Protein AF-A0A838V3N5-F1 (afdb_monomer_lite)

Foldseek 3Di:
DDPPPPLVLLVDLEAEDAADQLDPVSVVSLVVSQVNNDDPPDPPDDGRYYHYPDDPVCLVVNLVVLVLLFADPVQLVLLLVLQAVLFWAAAPSNVCSLLSDDPHGRDPNNSVLSVLLCVLQQQKDKDCVVRHIIMGGDDDDDDDSVSGPSNVVRVVSSVNSNVVSVVVVPD

Sequence (171 aa):
MERAAANPAGHFEHVILVDPPTSARAAELVAAAREDWDEPGAGEGAPGFLHPSWTEAELPFSLQALAERFPTRNGVGRIYRALREAGEASGVELREALAGGGAHPLAPETAARSFRVLRELDLVSGEPNRGDGAVGVVSSEGTDLERSAAFRAYSDELSETQQYLERRKQP

Secondary structure (DSSP, 8-state):
-------GGGG-SEEEE-S--SSHHHHHHHHHTTT----BTBSS-PPPEEEE---GGGHHHHHHHHHTTSPPHHHHHHHHHHHHHHSEEEHHHHHHHHTTSSSSPPPHHHHHHHHHHHHHTTSEEE--GGGTSEEEE---S---GGG-HHHHHHHHHHHHHHHHHHHTT--

Radius of gyration: 20.59 Å; chains: 1; bounding box: 48×40×64 Å

Structure (mmCIF, N/CA/C/O backbone):
data_AF-A0A838V3N5-F1
#
_entry.id   AF-A0A838V3N5-F1
#
loop_
_atom_site.group_PDB
_atom_site.id
_atom_site.type_symbol
_atom_site.label_atom_id
_atom_site.label_alt_id
_atom_site.label_comp_id
_atom_site.label_asym_id
_atom_site.label_entity_id
_atom_site.label_seq_id
_atom_site.pdbx_PDB_ins_code
_atom_site.Cartn_x
_atom_site.Cartn_y
_atom_site.Cartn_z
_atom_site.occupancy
_atom_site.B_iso_or_equiv
_atom_site.auth_seq_id
_atom_site.auth_comp_id
_atom_site.auth_asym_id
_atom_site.auth_atom_id
_atom_site.pdbx_PDB_model_num
ATOM 1 N N . MET A 1 1 ? -0.461 -24.848 -5.981 1.00 33.84 1 MET A N 1
ATOM 2 C CA . MET A 1 1 ? -0.447 -24.968 -7.452 1.00 33.84 1 MET A CA 1
ATOM 3 C C . MET A 1 1 ? -0.582 -23.556 -7.996 1.00 33.84 1 MET A C 1
ATOM 5 O O . MET A 1 1 ? -1.683 -23.036 -8.106 1.00 33.84 1 MET A O 1
ATOM 9 N N . GLU A 1 2 ? 0.554 -22.884 -8.135 1.00 34.31 2 GLU A N 1
ATOM 10 C CA . GLU A 1 2 ? 0.648 -21.480 -8.530 1.00 34.31 2 GLU A CA 1
ATOM 11 C C . GLU A 1 2 ? 0.365 -21.400 -10.032 1.00 34.31 2 GLU A C 1
ATOM 13 O O . GLU A 1 2 ? 1.095 -21.979 -10.835 1.00 34.31 2 GLU A O 1
ATOM 18 N N . ARG A 1 3 ? -0.758 -20.785 -10.423 1.00 34.91 3 ARG A N 1
ATOM 19 C CA . ARG A 1 3 ? -0.995 -20.465 -11.832 1.00 34.91 3 ARG A CA 1
ATOM 20 C C . ARG A 1 3 ? 0.076 -19.452 -12.213 1.00 34.91 3 ARG A C 1
ATOM 22 O O . ARG A 1 3 ? -0.002 -18.316 -11.755 1.00 34.91 3 ARG A O 1
ATOM 29 N N . ALA A 1 4 ? 1.046 -19.859 -13.031 1.00 46.53 4 ALA A N 1
ATOM 30 C CA . ALA A 1 4 ? 1.858 -18.912 -13.778 1.00 46.53 4 ALA A CA 1
ATOM 31 C C . ALA A 1 4 ? 0.877 -17.953 -14.461 1.00 46.53 4 ALA A C 1
ATOM 33 O O . ALA A 1 4 ? 0.044 -18.385 -15.263 1.00 46.53 4 ALA A O 1
ATOM 34 N N . ALA A 1 5 ? 0.867 -16.692 -14.028 1.00 54.66 5 ALA A N 1
ATOM 35 C CA . ALA A 1 5 ? 0.039 -15.682 -14.657 1.00 54.66 5 ALA A CA 1
ATOM 36 C C . ALA A 1 5 ? 0.415 -15.675 -16.141 1.00 54.66 5 ALA A C 1
ATOM 38 O O . ALA A 1 5 ? 1.597 -15.555 -16.463 1.00 54.66 5 ALA A O 1
ATOM 39 N N . ALA A 1 6 ? -0.570 -15.890 -17.019 1.00 62.56 6 ALA A N 1
ATOM 40 C CA . ALA A 1 6 ? -0.357 -15.798 -18.457 1.00 62.56 6 ALA A CA 1
ATOM 41 C C . ALA A 1 6 ? 0.351 -14.471 -18.737 1.00 62.56 6 ALA A C 1
ATOM 43 O O . ALA A 1 6 ? -0.081 -13.451 -18.205 1.00 62.56 6 ALA A O 1
ATOM 44 N N . ASN A 1 7 ? 1.453 -14.493 -19.485 1.00 67.75 7 ASN A N 1
ATOM 45 C CA . ASN A 1 7 ? 2.206 -13.290 -19.805 1.00 67.75 7 ASN A CA 1
ATOM 46 C C . ASN A 1 7 ? 1.473 -12.551 -20.935 1.00 67.75 7 ASN A C 1
ATOM 48 O O . ASN A 1 7 ? 1.638 -12.938 -22.092 1.00 67.75 7 ASN A O 1
ATOM 52 N N . PRO A 1 8 ? 0.655 -11.513 -20.655 1.00 69.38 8 PRO A N 1
ATOM 53 C CA . PRO A 1 8 ? -0.124 -10.872 -21.707 1.00 69.38 8 PRO A CA 1
ATOM 54 C C . PRO A 1 8 ? 0.780 -10.207 -22.749 1.00 69.38 8 PRO A C 1
ATOM 56 O O . PRO A 1 8 ? 0.359 -10.028 -23.885 1.00 69.38 8 PRO A O 1
ATOM 59 N N . ALA A 1 9 ? 2.020 -9.866 -22.378 1.00 70.62 9 ALA A N 1
ATOM 60 C CA . ALA A 1 9 ? 2.978 -9.211 -23.254 1.00 70.62 9 ALA A CA 1
ATOM 61 C C . ALA A 1 9 ? 3.405 -10.097 -24.438 1.00 70.62 9 ALA A C 1
ATOM 63 O O . ALA A 1 9 ? 3.696 -9.557 -25.498 1.00 70.62 9 ALA A O 1
ATOM 64 N N . GLY A 1 10 ? 3.351 -11.429 -24.302 1.00 69.75 10 GLY A N 1
ATOM 65 C CA . GLY A 1 10 ? 3.668 -12.362 -25.392 1.00 69.75 10 GLY A CA 1
ATOM 66 C C . GLY A 1 10 ? 2.673 -12.331 -26.562 1.00 69.75 10 GLY A C 1
ATOM 67 O O . GLY A 1 10 ? 2.949 -12.891 -27.617 1.00 69.75 10 GLY A O 1
ATOM 68 N N . HIS A 1 11 ? 1.522 -11.663 -26.409 1.00 74.62 11 HIS A N 1
ATOM 69 C CA . HIS A 1 11 ? 0.525 -11.502 -27.474 1.00 74.62 11 HIS A CA 1
ATOM 70 C C . HIS A 1 11 ? 0.720 -10.241 -28.329 1.00 74.62 11 HIS A C 1
ATOM 72 O O . HIS A 1 11 ? -0.063 -10.012 -29.251 1.00 74.62 11 HIS A O 1
ATOM 78 N N . PHE A 1 12 ? 1.713 -9.401 -28.025 1.00 76.50 12 PHE A N 1
ATOM 79 C CA . PHE A 1 12 ? 1.901 -8.113 -28.689 1.00 76.50 12 PHE A CA 1
ATOM 80 C C . PHE A 1 12 ? 3.258 -8.042 -29.388 1.00 76.50 12 PHE A C 1
ATOM 82 O O . PHE A 1 12 ? 4.293 -8.292 -28.781 1.00 76.50 12 PHE A O 1
ATOM 89 N N . GLU A 1 13 ? 3.254 -7.615 -30.653 1.00 81.62 13 GLU A N 1
ATOM 90 C CA . GLU A 1 13 ? 4.480 -7.377 -31.430 1.00 81.62 13 GLU A CA 1
ATOM 91 C C . GLU A 1 13 ? 5.317 -6.225 -30.850 1.00 81.62 13 GLU A C 1
ATOM 93 O O . GLU A 1 13 ? 6.541 -6.244 -30.917 1.00 81.62 13 GLU A O 1
ATOM 98 N N . HIS A 1 14 ? 4.664 -5.224 -30.248 1.00 82.88 14 HIS A N 1
ATOM 99 C CA . HIS A 1 14 ? 5.311 -4.072 -29.626 1.00 82.88 14 HIS A CA 1
ATOM 100 C C . HIS A 1 14 ? 4.819 -3.891 -28.190 1.00 82.88 14 HIS A C 1
ATOM 102 O O . HIS A 1 14 ? 3.634 -3.651 -27.953 1.00 82.88 14 HIS A O 1
ATOM 108 N N . VAL A 1 15 ? 5.744 -3.923 -27.234 1.00 83.69 15 VAL A N 1
ATOM 109 C CA . VAL A 1 15 ? 5.490 -3.657 -25.815 1.00 83.69 15 VAL A CA 1
ATOM 110 C C . VAL A 1 15 ? 6.246 -2.397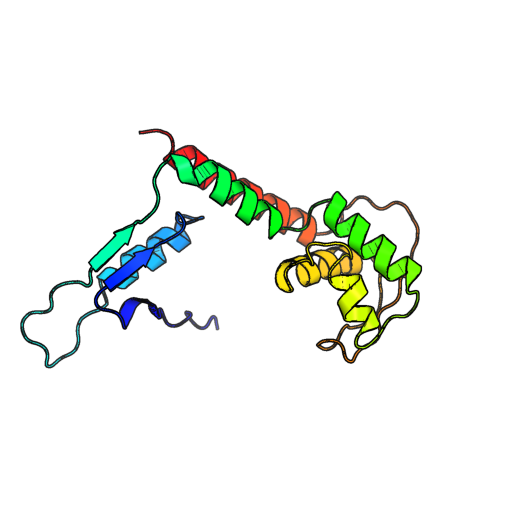 -25.416 1.00 83.69 15 VAL A C 1
ATOM 112 O O . VAL A 1 15 ? 7.464 -2.321 -25.567 1.00 83.69 15 VAL A O 1
ATOM 115 N N . ILE A 1 16 ? 5.529 -1.401 -24.897 1.00 87.38 16 ILE A N 1
ATOM 116 C CA . ILE A 1 16 ? 6.127 -0.183 -24.342 1.00 87.38 16 ILE A CA 1
ATOM 117 C C . ILE A 1 16 ? 6.071 -0.283 -22.825 1.00 87.38 16 ILE A C 1
ATOM 119 O O . ILE A 1 16 ? 5.006 -0.485 -22.243 1.00 87.38 16 ILE A O 1
ATOM 123 N N . LEU A 1 17 ? 7.222 -0.132 -22.185 1.00 86.69 17 LEU A N 1
ATOM 124 C CA . LEU A 1 17 ? 7.316 -0.079 -20.736 1.00 86.69 17 LEU A CA 1
ATOM 125 C C . LEU A 1 17 ? 7.431 1.371 -20.292 1.00 86.69 17 LEU A C 1
ATOM 127 O O . LEU A 1 17 ? 8.436 2.025 -20.566 1.00 86.69 17 LEU A O 1
ATOM 131 N N . VAL A 1 18 ? 6.401 1.832 -19.591 1.00 86.88 18 VAL A N 1
ATOM 132 C CA . VAL A 1 18 ? 6.314 3.211 -19.103 1.00 86.88 18 VAL A CA 1
ATOM 133 C C . VAL A 1 18 ? 7.186 3.424 -17.870 1.00 86.88 18 VAL A C 1
ATOM 135 O O . VAL A 1 18 ? 7.929 4.396 -17.815 1.00 86.88 18 VAL A O 1
ATOM 138 N N . ASP A 1 19 ? 7.142 2.482 -16.927 1.00 87.00 19 ASP A N 1
ATOM 139 C CA . ASP A 1 19 ? 7.891 2.543 -15.674 1.00 87.00 19 ASP A CA 1
ATOM 140 C C . ASP A 1 19 ? 9.042 1.521 -15.659 1.00 87.00 19 ASP A C 1
ATOM 142 O O . ASP A 1 19 ? 8.922 0.434 -16.245 1.00 87.00 19 ASP A O 1
ATOM 146 N N . PRO A 1 20 ? 10.144 1.813 -14.945 1.00 88.12 20 PRO A N 1
ATOM 147 C CA . PRO A 1 20 ? 11.223 0.858 -14.743 1.00 88.12 20 PRO A CA 1
ATOM 148 C C . PRO A 1 20 ? 10.730 -0.393 -13.995 1.00 88.12 20 PRO A C 1
ATOM 150 O O . PRO A 1 20 ? 9.962 -0.278 -13.035 1.00 88.12 20 PRO A O 1
ATOM 153 N N . PRO A 1 21 ? 11.225 -1.597 -14.346 1.00 88.19 21 PRO A N 1
ATOM 154 C CA . PRO A 1 21 ? 10.969 -2.799 -13.564 1.00 88.19 21 PRO A CA 1
ATOM 155 C C . PRO A 1 21 ? 11.412 -2.607 -12.114 1.00 88.19 21 PRO A C 1
ATOM 157 O O . PRO A 1 21 ? 12.533 -2.174 -11.854 1.00 88.19 21 PRO A O 1
ATOM 160 N N . THR A 1 22 ? 10.546 -2.968 -11.174 1.00 89.00 22 THR A N 1
ATOM 161 C CA . THR A 1 22 ? 10.763 -2.776 -9.734 1.00 89.00 22 THR A CA 1
ATOM 162 C C . THR A 1 22 ? 11.520 -3.927 -9.068 1.00 89.00 22 THR A C 1
ATOM 164 O O . THR A 1 22 ? 11.947 -3.815 -7.927 1.00 89.00 22 THR A O 1
ATOM 167 N N . SER A 1 23 ? 11.724 -5.045 -9.763 1.00 87.75 23 SER A N 1
ATOM 168 C CA . SER A 1 23 ? 12.464 -6.194 -9.238 1.00 87.75 23 SER A CA 1
ATOM 169 C C . SER A 1 23 ? 13.147 -6.977 -10.354 1.00 87.75 23 SER A C 1
ATOM 171 O O . SER A 1 23 ? 12.788 -6.853 -11.529 1.00 87.75 23 SER A O 1
ATOM 173 N N . ALA A 1 24 ? 14.109 -7.831 -9.987 1.00 86.19 24 ALA A N 1
ATOM 174 C CA . ALA A 1 24 ? 14.737 -8.761 -10.926 1.00 86.19 24 ALA A CA 1
ATOM 175 C C . ALA A 1 24 ? 13.689 -9.658 -11.602 1.00 86.19 24 ALA A C 1
ATOM 177 O O . ALA A 1 24 ? 13.675 -9.778 -12.822 1.00 86.19 24 ALA A O 1
ATOM 178 N N . ARG A 1 25 ? 12.729 -10.171 -10.823 1.00 84.56 25 ARG A N 1
ATOM 179 C CA . ARG A 1 25 ? 11.620 -10.979 -11.335 1.00 84.56 25 ARG A CA 1
ATOM 180 C C . ARG A 1 25 ? 10.761 -10.224 -12.352 1.00 84.56 25 ARG A C 1
ATOM 182 O O . ARG A 1 25 ? 10.370 -10.799 -13.365 1.00 84.56 25 ARG A O 1
ATOM 189 N N . ALA A 1 26 ? 10.464 -8.948 -12.100 1.00 84.12 26 ALA A N 1
ATOM 190 C CA . ALA A 1 26 ? 9.726 -8.113 -13.048 1.00 84.12 26 ALA A CA 1
ATOM 191 C C . ALA A 1 26 ? 10.530 -7.884 -14.338 1.00 84.12 26 ALA A C 1
ATOM 193 O O . ALA A 1 26 ? 9.971 -7.950 -15.429 1.00 84.12 26 ALA A O 1
ATOM 194 N N . ALA A 1 27 ? 11.846 -7.677 -14.227 1.00 84.00 27 ALA A N 1
ATOM 195 C CA . ALA A 1 27 ? 12.726 -7.553 -15.385 1.00 84.00 27 ALA A CA 1
ATOM 196 C C . ALA A 1 27 ? 12.805 -8.859 -16.200 1.00 84.00 27 ALA A C 1
ATOM 198 O O . ALA A 1 27 ? 12.799 -8.807 -17.426 1.00 84.00 27 ALA A O 1
ATOM 199 N N . GLU A 1 28 ? 12.818 -10.019 -15.541 1.00 82.62 28 GLU A N 1
ATOM 200 C CA . GLU A 1 28 ? 12.775 -11.336 -16.189 1.00 82.62 28 GLU A CA 1
ATOM 201 C C . GLU A 1 28 ? 11.452 -11.581 -16.922 1.00 82.62 28 GLU A C 1
ATOM 203 O O . GLU A 1 28 ? 11.472 -12.057 -18.050 1.00 82.62 28 GLU A O 1
ATOM 208 N N . LEU A 1 29 ? 10.303 -11.234 -16.327 1.00 77.38 29 LEU A N 1
ATOM 209 C CA . LEU A 1 29 ? 8.993 -11.346 -16.993 1.00 77.38 29 LEU A CA 1
ATOM 210 C C . LEU A 1 29 ? 8.940 -10.529 -18.286 1.00 77.38 29 LEU A C 1
ATOM 212 O O . LEU A 1 2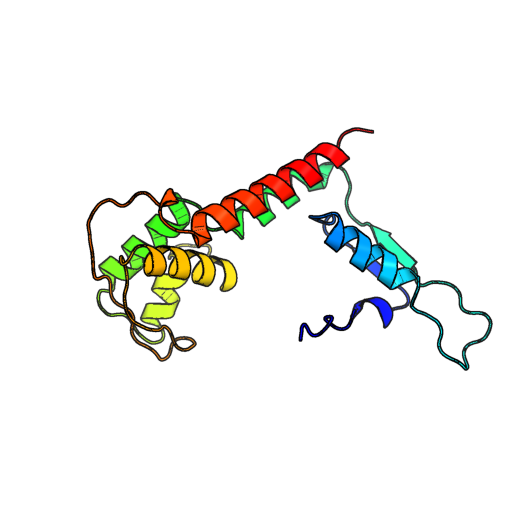9 ? 8.431 -10.983 -19.309 1.00 77.38 29 LEU A O 1
ATOM 216 N N . VAL A 1 30 ? 9.492 -9.323 -18.221 1.00 77.12 30 VAL A N 1
ATOM 217 C CA . VAL A 1 30 ? 9.630 -8.419 -19.357 1.00 77.12 30 VAL A CA 1
ATOM 218 C C . VAL A 1 30 ? 10.575 -8.985 -20.421 1.00 77.12 30 VAL A C 1
ATOM 220 O O . VAL A 1 30 ? 10.295 -8.860 -21.610 1.00 77.12 30 VAL A O 1
ATOM 223 N N . ALA A 1 31 ? 11.688 -9.598 -20.015 1.00 75.31 31 ALA A N 1
ATOM 224 C CA . ALA A 1 31 ? 12.632 -10.218 -20.939 1.00 75.31 31 ALA A CA 1
ATOM 225 C C . ALA A 1 31 ? 12.021 -11.447 -21.631 1.00 75.31 31 ALA A C 1
ATOM 227 O O . ALA A 1 31 ? 12.093 -11.541 -22.851 1.00 75.31 31 ALA A O 1
ATOM 228 N N . ALA A 1 32 ? 11.341 -12.316 -20.877 1.00 70.38 32 ALA A N 1
ATOM 229 C CA . ALA A 1 32 ? 10.674 -13.512 -21.392 1.00 70.38 32 ALA A CA 1
ATOM 230 C C . ALA A 1 32 ? 9.557 -13.186 -22.398 1.00 70.38 32 ALA A C 1
ATOM 232 O O . ALA A 1 32 ? 9.347 -13.926 -23.351 1.00 70.38 32 ALA A O 1
ATOM 233 N N . ALA A 1 33 ? 8.887 -12.035 -22.256 1.00 65.12 33 ALA A N 1
ATOM 234 C CA . ALA A 1 33 ? 7.910 -11.566 -23.243 1.00 65.12 33 ALA A CA 1
ATOM 235 C C . ALA A 1 33 ? 8.492 -11.391 -24.659 1.00 65.12 33 ALA A C 1
ATOM 237 O O . ALA A 1 33 ? 7.736 -11.382 -25.625 1.00 65.12 33 ALA A O 1
ATOM 238 N N . ARG A 1 34 ? 9.817 -11.247 -24.794 1.00 62.97 34 ARG A N 1
ATOM 239 C CA . ARG A 1 34 ? 10.500 -11.130 -26.090 1.00 62.97 34 ARG A CA 1
ATOM 240 C C . ARG A 1 34 ? 10.763 -12.480 -26.760 1.00 62.97 34 ARG A C 1
ATOM 242 O O . ARG A 1 34 ? 11.025 -12.495 -27.958 1.00 62.97 34 ARG A O 1
ATOM 249 N N . GLU A 1 35 ? 10.755 -13.570 -25.993 1.00 56.12 35 GLU A N 1
ATOM 250 C CA . GLU A 1 35 ? 11.212 -14.897 -26.430 1.00 56.12 35 GLU A CA 1
ATOM 251 C C . GLU A 1 35 ? 10.056 -15.809 -26.887 1.00 56.12 35 GLU A C 1
ATOM 253 O O . GLU A 1 35 ? 10.279 -16.696 -27.701 1.00 56.12 35 GLU A O 1
ATOM 258 N N . ASP A 1 36 ? 8.819 -15.560 -26.437 1.00 51.88 36 ASP A N 1
ATOM 259 C CA . ASP A 1 36 ? 7.655 -16.453 -26.625 1.00 51.88 36 ASP A CA 1
ATOM 260 C C . ASP A 1 36 ? 6.894 -16.306 -27.970 1.00 51.88 36 ASP A C 1
ATOM 262 O O . ASP A 1 36 ? 5.804 -16.860 -28.129 1.00 51.88 36 ASP A O 1
ATOM 266 N N . TRP A 1 37 ? 7.424 -15.584 -28.965 1.00 49.84 37 TRP A N 1
ATOM 267 C CA . TRP A 1 37 ? 6.756 -15.417 -30.269 1.00 49.84 37 TRP A CA 1
ATOM 268 C C . TRP A 1 37 ? 7.165 -16.516 -31.265 1.00 49.84 37 TRP A C 1
ATOM 270 O O . TRP A 1 37 ? 7.901 -16.266 -32.215 1.00 49.84 37 TRP A O 1
ATOM 280 N N . ASP A 1 38 ? 6.697 -17.745 -31.033 1.00 45.22 38 ASP A N 1
ATOM 281 C CA . ASP A 1 38 ? 6.899 -18.889 -31.938 1.00 45.22 38 ASP A CA 1
ATOM 282 C C . ASP A 1 38 ? 5.533 -19.523 -32.286 1.00 45.22 38 ASP A C 1
ATOM 284 O O . ASP A 1 38 ? 5.141 -20.573 -31.771 1.00 45.22 38 ASP A O 1
ATOM 288 N N . GLU A 1 39 ? 4.733 -18.834 -33.117 1.00 47.62 39 GLU A N 1
ATOM 289 C CA . GLU A 1 39 ? 3.523 -19.424 -33.709 1.00 47.62 39 GLU A CA 1
ATOM 290 C C . GLU A 1 39 ? 3.876 -20.243 -34.969 1.00 47.62 39 GLU A C 1
ATOM 292 O O . GLU A 1 39 ? 4.480 -19.713 -35.908 1.00 47.62 39 GLU A O 1
ATOM 297 N N . PRO A 1 40 ? 3.435 -21.513 -35.073 1.00 40.44 40 PRO A N 1
ATOM 298 C CA . PRO A 1 40 ? 3.672 -22.332 -36.253 1.00 40.44 40 PRO A CA 1
ATOM 299 C C . PRO A 1 40 ? 2.754 -21.886 -37.402 1.00 40.44 40 PRO A C 1
ATOM 301 O O . PRO A 1 40 ? 1.622 -22.350 -37.536 1.00 40.44 40 PRO A O 1
ATOM 304 N N . GLY A 1 41 ? 3.249 -20.979 -38.247 1.00 47.78 41 GLY A N 1
ATOM 305 C CA . GLY A 1 41 ? 2.550 -20.515 -39.453 1.00 47.78 41 GLY A CA 1
ATOM 306 C C . GLY A 1 41 ? 2.922 -19.108 -39.925 1.00 47.78 41 GLY A C 1
ATOM 307 O O . GLY A 1 41 ? 2.672 -18.780 -41.086 1.00 47.78 41 GLY A O 1
ATOM 308 N N . ALA A 1 42 ? 3.552 -18.298 -39.073 1.00 46.66 42 ALA A N 1
ATOM 309 C CA . ALA A 1 42 ? 4.185 -17.046 -39.471 1.00 46.66 42 ALA A CA 1
ATOM 310 C C . ALA A 1 42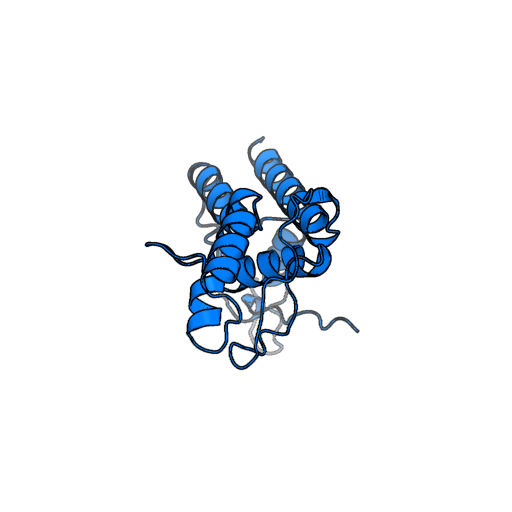 ? 5.631 -17.339 -39.906 1.00 46.66 42 ALA A C 1
ATOM 312 O O . ALA A 1 42 ? 6.375 -18.007 -39.194 1.00 46.66 42 ALA A O 1
ATOM 313 N N . GLY A 1 43 ? 6.016 -16.915 -41.112 1.00 44.00 43 GLY A N 1
ATOM 314 C CA . GLY A 1 43 ? 7.382 -17.103 -41.608 1.00 44.00 43 GLY A CA 1
ATOM 315 C C . GLY A 1 43 ? 8.418 -16.494 -40.659 1.00 44.00 43 GLY A C 1
ATOM 316 O O . GLY A 1 43 ? 8.147 -15.446 -40.089 1.00 44.00 43 GLY A O 1
ATOM 317 N N . GLU A 1 44 ? 9.560 -17.178 -40.500 1.00 46.56 44 GLU A N 1
ATOM 318 C CA . GLU A 1 44 ? 10.772 -16.765 -39.761 1.00 46.56 44 GLU A CA 1
ATOM 319 C C . GLU A 1 44 ? 10.528 -15.681 -38.689 1.00 46.56 44 GLU A C 1
ATOM 321 O O . GLU A 1 44 ? 10.712 -14.486 -38.922 1.00 46.56 44 GLU A O 1
ATOM 326 N N . GLY A 1 45 ? 10.083 -16.141 -37.513 1.00 49.72 45 GLY A N 1
ATOM 327 C CA . GLY A 1 45 ? 9.693 -15.332 -36.360 1.00 49.72 45 GLY A CA 1
ATOM 328 C C . GLY A 1 45 ? 10.780 -14.364 -35.900 1.00 49.72 45 GLY A C 1
ATOM 329 O O . GLY A 1 45 ? 11.812 -14.756 -35.353 1.00 49.72 45 GLY A O 1
ATOM 330 N N . ALA A 1 46 ? 10.532 -13.072 -36.107 1.00 53.38 46 ALA A N 1
ATOM 331 C CA . ALA A 1 46 ? 11.293 -12.019 -35.458 1.00 53.38 46 ALA A CA 1
ATOM 332 C C . ALA A 1 46 ? 10.792 -11.864 -34.008 1.00 53.38 46 ALA A C 1
ATOM 334 O O . ALA A 1 46 ? 9.580 -11.834 -33.793 1.00 53.38 46 ALA A O 1
ATOM 335 N N . PRO A 1 47 ? 11.684 -11.748 -33.007 1.00 61.91 47 PRO A N 1
ATOM 336 C CA . PRO A 1 47 ? 11.268 -11.508 -31.630 1.00 61.91 47 PRO A CA 1
ATOM 337 C C . PRO A 1 47 ? 10.528 -10.169 -31.529 1.00 61.91 47 PRO A C 1
ATOM 339 O O . PRO A 1 47 ? 10.949 -9.181 -32.138 1.00 61.91 47 PRO A O 1
ATOM 342 N N . GLY A 1 48 ? 9.457 -10.123 -30.733 1.00 69.00 48 GLY A N 1
ATOM 343 C CA . GLY A 1 48 ? 8.709 -8.893 -30.468 1.00 69.00 48 GLY A CA 1
ATOM 344 C C . GLY A 1 48 ? 9.599 -7.760 -29.931 1.00 69.00 48 GLY A C 1
ATOM 345 O O . GLY A 1 48 ? 10.643 -7.979 -29.301 1.00 69.00 48 GLY A O 1
ATOM 346 N N . PHE A 1 49 ? 9.192 -6.517 -30.176 1.00 78.12 49 PHE A N 1
ATOM 347 C CA . PHE A 1 49 ? 9.931 -5.322 -29.784 1.00 78.12 49 PHE A CA 1
ATOM 348 C C . PHE A 1 49 ? 9.541 -4.840 -28.386 1.00 78.12 49 PHE A C 1
ATOM 350 O O . PHE A 1 49 ? 8.367 -4.625 -28.087 1.00 78.12 49 PHE A O 1
ATOM 357 N N . LEU A 1 50 ? 10.550 -4.564 -27.560 1.00 81.31 50 LEU A N 1
ATOM 358 C CA . LEU A 1 50 ? 10.391 -3.958 -26.242 1.00 81.31 50 LEU A CA 1
ATOM 359 C C . LEU A 1 50 ? 10.983 -2.546 -26.236 1.00 81.31 50 LEU A C 1
ATOM 361 O O . LEU A 1 50 ? 12.179 -2.382 -26.477 1.00 81.31 50 LEU A O 1
ATOM 365 N N . HIS A 1 51 ? 10.162 -1.548 -25.912 1.00 84.56 51 HIS A N 1
ATOM 366 C CA . HIS A 1 51 ? 10.531 -0.131 -25.895 1.00 84.56 51 HIS A CA 1
ATOM 367 C C . HIS A 1 51 ? 10.460 0.416 -24.463 1.00 84.56 51 HIS A C 1
ATOM 369 O O . HIS A 1 51 ? 9.370 0.737 -23.984 1.00 84.56 51 HIS A O 1
ATOM 375 N N . PRO A 1 52 ? 11.591 0.525 -23.748 1.00 86.31 52 PRO A N 1
ATOM 376 C CA . PRO A 1 52 ? 11.661 1.308 -22.521 1.00 86.31 52 PRO A CA 1
ATOM 377 C C . PRO A 1 52 ? 11.374 2.779 -22.835 1.00 86.31 52 PRO A C 1
ATOM 379 O O . PRO A 1 52 ? 12.048 3.360 -23.685 1.00 86.31 52 PRO A O 1
ATOM 382 N N . SER A 1 53 ? 10.396 3.385 -22.165 1.00 88.44 53 SER A N 1
ATOM 383 C CA . SER A 1 53 ? 10.069 4.807 -22.330 1.00 88.44 53 SER A CA 1
ATOM 384 C C . SER A 1 53 ? 10.386 5.645 -21.092 1.00 88.44 53 SER A C 1
ATOM 386 O O . SER A 1 53 ? 9.804 6.712 -20.930 1.00 88.44 53 SER A O 1
ATOM 388 N N . TRP A 1 54 ? 11.288 5.167 -20.231 1.00 86.25 54 TRP A N 1
ATOM 389 C CA . TRP A 1 54 ? 11.810 5.919 -19.093 1.00 86.25 54 TRP A CA 1
ATOM 390 C C . TRP A 1 54 ? 13.316 6.161 -19.236 1.00 86.25 54 TRP A C 1
ATOM 392 O O . TRP A 1 54 ? 14.049 5.453 -19.928 1.00 86.25 54 TRP A O 1
ATOM 402 N N . THR A 1 55 ? 13.775 7.159 -18.510 1.00 85.31 55 THR A N 1
ATOM 403 C CA . THR A 1 55 ? 15.144 7.619 -18.339 1.00 85.31 55 THR A CA 1
ATOM 404 C C . THR A 1 55 ? 15.475 7.648 -16.846 1.00 85.31 55 THR A C 1
ATOM 406 O O . THR A 1 55 ? 14.631 7.399 -15.980 1.00 85.31 55 THR A O 1
ATOM 409 N N . GLU A 1 56 ? 16.716 7.987 -16.500 1.00 84.69 56 GLU A N 1
ATOM 410 C CA . GLU A 1 56 ? 17.095 8.178 -15.096 1.00 84.69 56 GLU A CA 1
ATOM 411 C C . GLU A 1 56 ? 16.294 9.296 -14.405 1.00 84.69 56 GLU A C 1
ATOM 413 O O . GLU A 1 56 ? 16.131 9.269 -13.181 1.00 84.69 56 GLU A O 1
ATOM 418 N N . ALA A 1 57 ? 15.755 10.250 -15.175 1.00 86.81 57 ALA A N 1
ATOM 419 C CA . ALA A 1 57 ? 14.969 11.362 -14.655 1.00 86.81 57 ALA A CA 1
ATOM 420 C C . ALA A 1 57 ? 13.600 10.924 -14.101 1.00 86.81 57 ALA A C 1
ATOM 422 O O . ALA A 1 57 ? 13.116 11.551 -13.158 1.00 86.81 57 ALA A O 1
ATOM 423 N N . GLU A 1 58 ? 12.994 9.841 -14.608 1.00 86.31 58 GLU A N 1
ATOM 424 C CA . GLU A 1 58 ? 11.728 9.306 -14.077 1.00 86.31 58 GLU A CA 1
ATOM 425 C C . GLU A 1 58 ? 11.908 8.398 -12.846 1.00 86.31 58 GLU A C 1
ATOM 427 O O . GLU A 1 58 ? 10.927 8.075 -12.168 1.00 86.31 58 GLU A O 1
ATOM 432 N N . LEU A 1 59 ? 13.138 8.001 -12.489 1.00 86.00 59 LEU A N 1
ATOM 433 C CA . LEU A 1 59 ? 13.370 7.097 -11.352 1.00 86.00 59 LEU A CA 1
ATOM 434 C C . LEU A 1 59 ? 12.883 7.658 -10.004 1.00 86.00 59 LEU A C 1
ATOM 436 O O . LEU A 1 59 ? 12.238 6.912 -9.265 1.00 86.00 59 LEU A O 1
ATOM 440 N N . PRO A 1 60 ? 13.144 8.932 -9.639 1.00 89.00 60 PRO A N 1
ATOM 441 C CA . PRO A 1 60 ? 12.623 9.495 -8.394 1.00 89.00 60 PRO A CA 1
ATOM 442 C C . PRO A 1 60 ? 11.092 9.477 -8.332 1.00 89.00 60 PRO A C 1
ATOM 444 O O . PRO A 1 60 ? 10.532 9.155 -7.287 1.00 89.00 60 PRO A O 1
ATOM 447 N N . PHE A 1 61 ? 10.422 9.772 -9.451 1.00 89.06 61 PHE A N 1
ATOM 448 C CA . PHE A 1 61 ? 8.963 9.726 -9.537 1.00 89.06 61 PHE A CA 1
ATOM 449 C C . PHE A 1 61 ? 8.440 8.296 -9.369 1.00 89.06 61 PHE A C 1
ATOM 451 O O . PHE A 1 61 ? 7.561 8.055 -8.547 1.00 89.06 61 PHE A O 1
ATOM 458 N N . SER A 1 62 ? 9.044 7.334 -10.071 1.00 88.31 62 SER A N 1
ATOM 459 C CA . SER A 1 62 ? 8.682 5.913 -9.986 1.00 88.31 62 SER A CA 1
ATOM 460 C C . SER A 1 62 ? 8.798 5.380 -8.553 1.00 88.31 62 SER A C 1
ATOM 462 O O . SER A 1 62 ? 7.920 4.665 -8.072 1.00 88.31 62 SER A O 1
ATOM 464 N N . LEU A 1 63 ? 9.857 5.774 -7.837 1.00 89.38 63 LEU A N 1
ATOM 465 C CA . LEU A 1 63 ? 10.069 5.417 -6.432 1.00 89.38 63 LEU A CA 1
ATOM 466 C C . LEU A 1 63 ? 9.000 6.009 -5.507 1.00 89.38 63 LEU A C 1
ATOM 468 O O . LEU A 1 63 ? 8.526 5.317 -4.606 1.00 89.38 63 LEU A O 1
ATOM 472 N N . GLN A 1 64 ? 8.609 7.267 -5.722 1.00 90.12 64 GLN A N 1
ATOM 473 C CA . GLN A 1 64 ? 7.548 7.906 -4.940 1.00 90.12 64 GLN 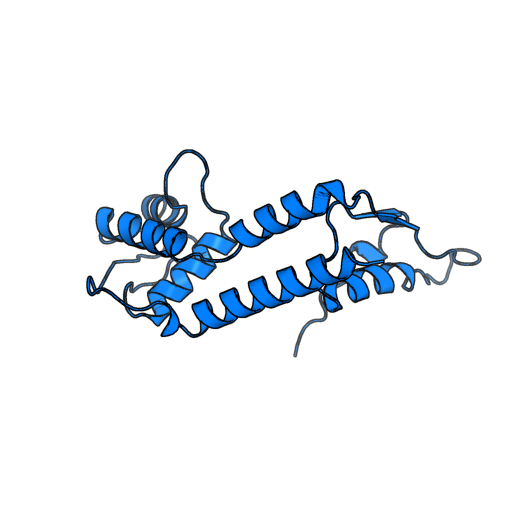A CA 1
ATOM 474 C C . GLN A 1 64 ? 6.190 7.253 -5.205 1.00 90.12 64 GLN A C 1
ATOM 476 O O . GLN A 1 64 ? 5.518 6.844 -4.259 1.00 90.12 64 GLN A O 1
ATOM 481 N N . ALA A 1 65 ? 5.830 7.066 -6.477 1.00 89.25 65 ALA A N 1
ATOM 482 C CA . ALA A 1 65 ? 4.585 6.416 -6.876 1.00 89.25 65 ALA A CA 1
ATOM 483 C C . ALA A 1 65 ? 4.484 4.987 -6.324 1.00 89.25 65 ALA A C 1
ATOM 485 O O . ALA A 1 65 ? 3.412 4.537 -5.925 1.00 89.25 65 ALA A O 1
ATOM 486 N N . LEU A 1 66 ? 5.605 4.266 -6.267 1.00 88.44 66 LEU A N 1
ATOM 487 C CA . LEU A 1 66 ? 5.661 2.957 -5.637 1.00 88.44 66 LEU A CA 1
ATOM 488 C C . LEU A 1 66 ? 5.480 3.038 -4.119 1.00 88.44 66 LEU A C 1
ATOM 490 O O . LEU A 1 66 ? 4.707 2.258 -3.568 1.00 88.44 66 LEU A O 1
ATOM 494 N N . ALA A 1 67 ? 6.174 3.955 -3.440 1.00 89.94 67 ALA A N 1
ATOM 495 C CA . ALA A 1 67 ? 6.077 4.105 -1.990 1.00 89.94 67 ALA A CA 1
ATOM 496 C C . ALA A 1 67 ? 4.633 4.387 -1.537 1.00 89.94 67 ALA A C 1
ATOM 498 O O . ALA A 1 67 ? 4.204 3.876 -0.505 1.00 89.94 67 ALA A O 1
ATOM 499 N N . GLU A 1 68 ? 3.851 5.112 -2.342 1.00 89.31 68 GLU A N 1
ATOM 500 C CA . GLU A 1 68 ? 2.422 5.360 -2.097 1.00 89.31 68 GLU A CA 1
ATOM 501 C C . GLU A 1 68 ? 1.542 4.095 -2.171 1.00 89.31 68 GLU A C 1
ATOM 503 O O . GLU A 1 68 ? 0.439 4.064 -1.615 1.00 89.31 68 GLU A O 1
ATOM 508 N N . ARG A 1 69 ? 2.015 3.019 -2.814 1.00 90.62 69 ARG A N 1
ATOM 509 C CA . ARG A 1 69 ? 1.294 1.735 -2.893 1.00 90.62 69 ARG A CA 1
ATOM 510 C C . ARG A 1 69 ? 1.428 0.897 -1.622 1.00 90.62 69 ARG A C 1
ATOM 512 O O . ARG A 1 69 ? 0.657 -0.049 -1.431 1.00 90.62 69 ARG A O 1
ATOM 519 N N . PHE A 1 70 ? 2.405 1.195 -0.770 1.00 93.50 70 PHE A N 1
ATOM 520 C CA . PHE A 1 70 ? 2.664 0.435 0.448 1.00 93.50 70 PHE A CA 1
ATOM 521 C C . PHE A 1 70 ? 2.095 1.146 1.684 1.00 93.50 70 PHE A C 1
ATOM 523 O O . PHE A 1 70 ? 2.086 2.377 1.759 1.00 93.50 70 PHE A O 1
ATOM 530 N N . PRO A 1 71 ? 1.589 0.390 2.674 1.00 92.56 71 PRO A N 1
ATOM 531 C CA . PRO A 1 71 ? 1.072 0.980 3.899 1.00 92.56 71 PRO A CA 1
ATOM 532 C C . PRO A 1 71 ? 2.196 1.671 4.675 1.00 92.56 71 PRO A C 1
ATOM 534 O O . PRO A 1 71 ? 3.132 1.036 5.148 1.00 92.56 71 PRO A O 1
ATOM 537 N N . THR A 1 72 ? 2.074 2.985 4.853 1.00 91.44 72 THR A N 1
ATOM 538 C CA . THR A 1 72 ? 2.964 3.765 5.723 1.00 91.44 72 THR A CA 1
ATOM 539 C C . THR A 1 72 ? 2.352 3.935 7.110 1.00 91.44 72 THR A C 1
ATOM 541 O O . THR A 1 72 ? 1.132 3.857 7.269 1.00 91.44 72 THR A O 1
ATOM 544 N N . ARG A 1 73 ? 3.169 4.254 8.126 1.00 91.94 73 ARG A N 1
ATOM 545 C CA . ARG A 1 73 ? 2.666 4.551 9.485 1.00 91.94 73 ARG A CA 1
ATOM 546 C C . ARG A 1 73 ? 1.566 5.623 9.467 1.00 91.94 73 ARG A C 1
ATOM 548 O O . ARG A 1 73 ? 0.532 5.469 10.113 1.00 91.94 73 ARG A O 1
ATOM 555 N N . ASN A 1 74 ? 1.763 6.674 8.668 1.00 89.62 74 ASN A N 1
ATOM 556 C CA . ASN A 1 74 ? 0.787 7.749 8.495 1.00 89.62 74 ASN A CA 1
ATOM 557 C C . ASN A 1 74 ? -0.477 7.287 7.755 1.00 89.62 74 ASN A C 1
ATOM 559 O O . ASN A 1 74 ? -1.576 7.661 8.158 1.00 89.62 74 ASN A O 1
ATOM 563 N N . GLY A 1 75 ? -0.338 6.477 6.699 1.00 90.88 75 GLY A N 1
ATOM 564 C CA . GLY A 1 75 ? -1.472 5.947 5.935 1.00 90.88 75 GLY A CA 1
ATOM 565 C C . GLY A 1 75 ? -2.356 5.019 6.769 1.00 90.88 75 GLY A C 1
ATOM 566 O O . GLY A 1 75 ? -3.565 5.229 6.854 1.00 90.88 75 GLY A O 1
ATOM 567 N N . VAL A 1 76 ? -1.741 4.065 7.473 1.00 93.81 76 VAL A N 1
ATOM 568 C CA . VAL A 1 76 ? -2.431 3.147 8.395 1.00 93.81 76 VAL A CA 1
ATOM 569 C C . VAL A 1 76 ? -3.129 3.928 9.509 1.00 93.81 76 VAL A C 1
ATOM 571 O O . VAL A 1 76 ? -4.310 3.709 9.777 1.00 93.81 76 VAL A O 1
ATOM 574 N N . GLY A 1 77 ? -2.434 4.897 10.116 1.00 92.44 77 GLY A N 1
ATOM 575 C CA . GLY A 1 77 ? -3.008 5.751 11.154 1.00 92.44 77 GLY A CA 1
ATOM 576 C C . GLY A 1 77 ? -4.188 6.597 10.666 1.00 92.44 77 GLY A C 1
ATOM 577 O O . GLY A 1 77 ? -5.126 6.821 11.428 1.00 92.44 77 GLY A O 1
ATOM 578 N N . ARG A 1 78 ? -4.173 7.047 9.405 1.00 91.81 78 ARG A N 1
ATOM 579 C CA . ARG A 1 78 ? -5.279 7.807 8.805 1.00 91.81 78 ARG A CA 1
ATOM 580 C C . ARG A 1 78 ? -6.525 6.942 8.631 1.00 91.81 78 ARG A C 1
ATOM 582 O O . ARG A 1 78 ? -7.588 7.352 9.081 1.00 91.81 78 ARG A O 1
ATOM 589 N N . ILE A 1 79 ? -6.383 5.744 8.059 1.00 93.06 79 ILE A N 1
ATOM 590 C CA . ILE A 1 79 ? -7.503 4.801 7.903 1.00 93.06 79 ILE A CA 1
ATOM 591 C C . ILE A 1 79 ? -8.075 4.416 9.266 1.00 93.06 79 ILE A C 1
ATOM 593 O O . ILE A 1 79 ? -9.286 4.433 9.449 1.00 93.06 79 ILE A O 1
ATOM 597 N N . TYR A 1 80 ? -7.218 4.122 10.246 1.00 93.94 80 TYR A N 1
ATOM 598 C CA . TYR A 1 80 ? -7.667 3.797 11.598 1.00 93.94 80 TYR A CA 1
ATOM 599 C C . TYR A 1 80 ? -8.522 4.913 12.214 1.00 93.94 80 TYR A C 1
ATOM 601 O O . TYR A 1 80 ? -9.571 4.637 12.790 1.00 93.94 80 TYR A O 1
ATOM 609 N N . ARG A 1 81 ? -8.104 6.179 12.078 1.00 92.75 81 ARG A N 1
ATOM 610 C CA . ARG A 1 81 ? -8.883 7.325 12.574 1.00 92.75 81 ARG A CA 1
ATOM 611 C C . ARG A 1 81 ? -10.216 7.457 11.846 1.00 92.75 81 ARG A C 1
ATOM 613 O O . ARG A 1 81 ? -11.225 7.610 12.517 1.00 92.75 81 ARG A O 1
ATOM 620 N N . ALA A 1 82 ? -10.222 7.324 10.521 1.00 93.19 82 ALA A N 1
ATOM 621 C CA . ALA A 1 82 ? -11.448 7.387 9.729 1.00 93.19 82 ALA A CA 1
ATOM 622 C C . ALA A 1 82 ? -12.444 6.280 10.122 1.00 93.19 82 ALA A C 1
ATOM 624 O O . ALA A 1 82 ? -13.617 6.558 10.345 1.00 93.19 82 ALA A O 1
ATOM 625 N N . LEU A 1 83 ? -11.972 5.040 10.296 1.00 93.12 83 LEU A N 1
ATOM 626 C CA . LEU A 1 83 ? -12.801 3.931 10.784 1.00 93.12 83 LEU A CA 1
ATOM 627 C C . LEU A 1 83 ? -13.301 4.178 12.211 1.00 93.12 83 LEU A C 1
ATOM 629 O O . LEU A 1 83 ? -14.454 3.904 12.519 1.00 93.12 83 LEU A O 1
ATOM 633 N N . ARG A 1 84 ? -12.454 4.724 13.088 1.00 93.12 84 ARG A N 1
ATOM 634 C CA . ARG A 1 84 ? -12.842 5.059 14.463 1.00 93.12 84 ARG A CA 1
ATOM 635 C C . ARG A 1 84 ? -13.924 6.137 14.511 1.00 93.12 84 ARG A C 1
ATOM 637 O O . ARG A 1 84 ? -14.798 6.063 15.366 1.00 93.12 84 ARG A O 1
ATOM 644 N N . GLU A 1 85 ? -13.827 7.141 13.648 1.00 93.12 85 GLU A N 1
ATOM 645 C CA . GLU A 1 85 ? -14.801 8.231 13.540 1.00 93.12 85 GLU A CA 1
ATOM 646 C C . GLU A 1 85 ? -16.139 7.744 12.974 1.00 93.12 85 GLU A C 1
ATOM 648 O O . GLU A 1 85 ? -17.181 8.168 13.465 1.00 93.12 85 GLU A O 1
ATOM 653 N N . ALA A 1 86 ? -16.110 6.819 12.010 1.00 91.62 86 ALA A N 1
ATOM 654 C CA . ALA A 1 86 ? -17.309 6.181 11.465 1.00 91.62 86 ALA A CA 1
ATOM 655 C C . ALA A 1 86 ? -17.977 5.202 12.457 1.00 91.62 86 ALA A C 1
ATOM 657 O O . ALA A 1 86 ? -19.188 5.008 12.431 1.00 91.62 86 ALA A O 1
ATOM 658 N N . GLY A 1 87 ? -17.209 4.598 13.370 1.00 90.38 87 GLY A N 1
ATOM 659 C CA . GLY A 1 87 ? -17.719 3.595 14.304 1.00 90.38 87 GLY A CA 1
ATOM 660 C C . GLY A 1 87 ? -17.820 2.218 13.645 1.00 90.38 87 GLY A C 1
ATOM 661 O O . GLY A 1 87 ? -16.808 1.670 13.211 1.00 90.38 87 GLY A O 1
ATOM 662 N N . GLU A 1 88 ? -19.017 1.632 13.613 1.00 93.50 88 GLU A N 1
ATOM 663 C CA . GLU A 1 88 ? -19.282 0.418 12.832 1.00 93.50 88 GLU A CA 1
ATOM 664 C C . GLU A 1 88 ? -19.725 0.825 11.424 1.00 93.50 88 GLU A C 1
ATOM 666 O O . GLU A 1 88 ? -20.855 1.260 11.220 1.00 93.50 88 GLU A O 1
ATOM 671 N N . ALA A 1 89 ? -18.817 0.697 10.458 1.00 92.62 89 ALA A N 1
ATOM 672 C CA . ALA A 1 89 ? -19.015 1.150 9.088 1.00 92.62 89 ALA A CA 1
ATOM 673 C C . ALA A 1 89 ? -19.343 -0.020 8.153 1.00 92.62 89 ALA A C 1
ATOM 675 O O . ALA A 1 89 ? -18.746 -1.098 8.237 1.00 92.62 89 ALA A O 1
ATOM 676 N N . SER A 1 90 ? -20.243 0.216 7.197 1.00 93.25 90 SER A N 1
ATOM 677 C CA . SER A 1 90 ? -20.571 -0.723 6.116 1.00 93.25 90 SER A CA 1
ATOM 678 C C . SER A 1 90 ? -20.852 0.015 4.804 1.00 93.25 90 SER A C 1
ATOM 680 O O . SER A 1 90 ? -20.979 1.241 4.769 1.00 93.25 90 SER A O 1
ATOM 682 N N . GLY A 1 91 ? -20.927 -0.707 3.688 1.00 90.62 91 GLY A N 1
ATOM 683 C CA . GLY A 1 91 ? -21.342 -0.149 2.404 1.00 90.62 91 GLY A CA 1
ATOM 684 C C . GLY A 1 91 ? -20.435 0.979 1.905 1.00 90.62 91 GLY A C 1
ATOM 685 O O . GLY A 1 91 ? -19.220 0.837 1.741 1.00 90.62 91 GLY A O 1
ATOM 686 N N . VAL A 1 92 ? -21.065 2.116 1.609 1.00 90.38 92 VAL A N 1
ATOM 687 C CA . VAL A 1 92 ? -20.389 3.327 1.123 1.00 90.38 92 VAL A CA 1
ATOM 688 C C . VAL A 1 92 ? -19.523 3.954 2.212 1.00 90.38 92 VAL A C 1
ATOM 690 O O . VAL A 1 92 ? -18.388 4.315 1.921 1.00 90.38 92 VAL A O 1
ATOM 693 N N . GLU A 1 93 ? -20.003 3.995 3.454 1.00 91.56 93 GLU A N 1
ATOM 694 C CA . GLU A 1 93 ? -19.275 4.578 4.587 1.00 91.56 93 GLU A CA 1
ATOM 695 C C . GLU A 1 93 ? -17.962 3.831 4.849 1.00 91.56 93 GLU A C 1
ATOM 697 O O . GLU A 1 93 ? -16.904 4.443 4.995 1.00 91.56 93 GLU A O 1
ATOM 702 N N . LEU A 1 94 ? -17.993 2.494 4.791 1.00 92.00 94 LEU A N 1
ATOM 703 C CA . LEU A 1 94 ? -16.779 1.687 4.904 1.00 92.00 94 LEU A CA 1
ATOM 704 C C . LEU A 1 94 ? -15.801 1.965 3.757 1.00 92.00 94 LEU A C 1
ATOM 706 O O . LEU A 1 94 ? -14.594 2.075 3.978 1.00 92.00 94 LEU A O 1
ATOM 710 N N . ARG A 1 95 ? -16.305 2.092 2.524 1.00 90.69 95 ARG A N 1
ATOM 711 C CA . ARG A 1 95 ? -15.469 2.412 1.359 1.00 90.69 95 ARG A CA 1
ATOM 712 C C . ARG A 1 95 ? -14.795 3.775 1.517 1.00 90.69 95 ARG A C 1
ATOM 714 O O . ARG A 1 95 ? -13.609 3.890 1.224 1.00 90.69 95 ARG A O 1
ATOM 721 N N . GLU A 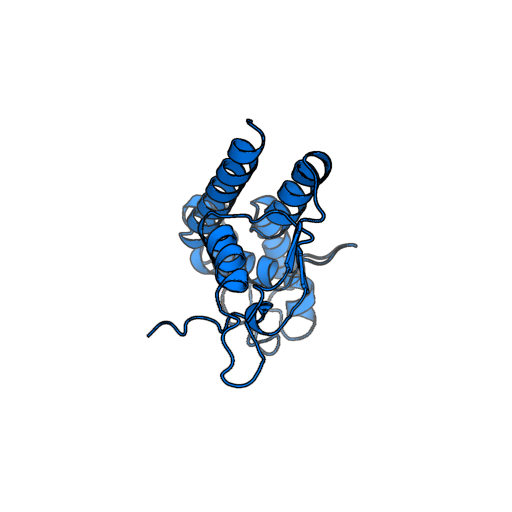1 96 ? -15.526 4.778 1.985 1.00 91.25 96 GLU A N 1
ATOM 722 C CA . GLU A 1 96 ? -15.010 6.130 2.217 1.00 91.25 96 GLU A CA 1
ATOM 723 C C . GLU A 1 96 ? -13.963 6.156 3.336 1.00 91.25 96 GLU A C 1
ATOM 725 O O . GLU A 1 96 ? -12.887 6.734 3.157 1.00 91.25 96 GLU A O 1
ATOM 730 N N . ALA A 1 97 ? -14.219 5.455 4.444 1.00 92.31 97 ALA A N 1
ATOM 731 C CA . ALA A 1 97 ? -13.270 5.339 5.547 1.00 92.31 97 ALA A CA 1
ATOM 732 C C . ALA A 1 97 ? -11.968 4.633 5.119 1.00 92.31 97 ALA A C 1
ATOM 734 O O . ALA A 1 97 ? -10.868 5.102 5.424 1.00 92.31 97 ALA A O 1
ATOM 735 N N . LEU A 1 98 ? -12.070 3.540 4.352 1.00 92.06 98 LEU A N 1
ATOM 736 C CA . LEU A 1 98 ? -10.913 2.799 3.832 1.00 92.06 98 LEU A CA 1
ATOM 737 C C . LEU A 1 98 ? -10.140 3.566 2.754 1.00 92.06 98 LEU A C 1
ATOM 739 O O . LEU A 1 98 ? -8.922 3.417 2.659 1.00 92.06 98 LEU A O 1
ATOM 743 N N . ALA A 1 99 ? -10.810 4.419 1.977 1.00 90.12 99 ALA A N 1
ATOM 744 C CA . ALA A 1 99 ? -10.155 5.310 1.021 1.00 90.12 99 ALA A CA 1
ATOM 745 C C . ALA A 1 99 ? -9.290 6.388 1.706 1.00 90.12 99 ALA A C 1
ATOM 747 O O . ALA A 1 99 ? -8.531 7.081 1.030 1.00 90.12 99 ALA A O 1
ATOM 748 N N . GLY A 1 100 ? -9.370 6.519 3.038 1.00 82.00 100 GLY A N 1
ATOM 749 C CA . GLY A 1 100 ? -8.505 7.372 3.851 1.00 82.00 100 GLY A CA 1
ATOM 750 C C . GLY A 1 100 ? -8.905 8.848 3.890 1.00 82.00 100 GLY A C 1
ATOM 751 O O . GLY A 1 100 ? -8.211 9.622 4.544 1.00 82.00 100 GLY A O 1
ATOM 752 N N . GLY A 1 101 ? -10.004 9.239 3.235 1.00 74.88 101 GLY A N 1
ATOM 753 C CA . GLY A 1 101 ? -10.488 10.622 3.165 1.00 74.88 101 GLY A CA 1
ATOM 754 C C . GLY A 1 101 ? -9.544 11.613 2.452 1.00 74.88 101 GLY A C 1
ATOM 755 O O . GLY A 1 101 ? -8.358 11.360 2.239 1.00 74.88 101 GLY A O 1
ATOM 756 N N . GLY A 1 102 ? -10.072 12.790 2.097 1.00 73.19 102 GLY A N 1
ATOM 757 C CA . GLY A 1 102 ? -9.315 13.888 1.472 1.00 73.19 102 GLY A CA 1
ATOM 758 C C . GLY A 1 102 ? -9.415 13.959 -0.059 1.00 73.19 102 GLY A C 1
ATOM 759 O O . GLY A 1 102 ? -10.199 13.252 -0.681 1.00 73.19 102 GLY A O 1
ATOM 760 N N . ALA A 1 103 ? -8.629 14.857 -0.668 1.00 79.62 103 ALA A N 1
ATOM 761 C CA . ALA A 1 103 ? -8.699 15.159 -2.107 1.00 79.62 103 ALA A CA 1
ATOM 762 C C . ALA A 1 103 ? -8.171 14.033 -3.018 1.00 79.62 103 ALA A C 1
ATOM 764 O O . ALA A 1 103 ? -8.489 14.001 -4.206 1.00 79.62 103 ALA A O 1
ATOM 765 N N . HIS A 1 104 ? -7.369 13.120 -2.464 1.00 83.38 104 HIS A N 1
ATOM 766 C CA . HIS A 1 104 ? -6.742 12.020 -3.192 1.00 83.38 104 HIS A CA 1
ATOM 767 C C . HIS A 1 104 ? -7.011 10.707 -2.446 1.00 83.38 104 HIS A C 1
ATOM 769 O O . HIS A 1 104 ? -6.316 10.420 -1.466 1.00 83.38 104 HIS A O 1
ATOM 775 N N . PRO A 1 105 ? -8.043 9.942 -2.848 1.00 88.38 105 PRO A N 1
ATOM 776 C CA . PRO A 1 105 ? -8.369 8.677 -2.207 1.00 88.38 105 PRO A CA 1
ATOM 777 C C . PRO A 1 105 ? -7.262 7.646 -2.438 1.00 88.38 105 PRO A C 1
ATOM 779 O O . PRO A 1 105 ? -6.610 7.631 -3.483 1.00 88.38 105 PRO A O 1
ATOM 782 N N . LEU A 1 106 ? -7.072 6.761 -1.462 1.00 89.88 106 LEU A N 1
ATOM 783 C CA . LEU A 1 106 ? -6.136 5.649 -1.576 1.00 89.88 106 LEU A CA 1
ATOM 784 C C . LEU A 1 106 ? -6.581 4.656 -2.651 1.00 89.88 106 LEU A C 1
ATOM 786 O O . LEU A 1 106 ? -7.770 4.375 -2.814 1.00 89.88 106 LEU A O 1
ATOM 790 N N . ALA A 1 107 ? -5.597 4.064 -3.327 1.00 90.44 107 ALA A N 1
ATOM 791 C CA . ALA A 1 107 ? -5.841 2.918 -4.189 1.00 90.44 107 ALA A CA 1
ATOM 792 C C . ALA A 1 107 ? -6.432 1.745 -3.372 1.00 90.44 107 ALA A C 1
ATOM 794 O O . ALA A 1 107 ? -6.031 1.550 -2.214 1.00 90.44 107 ALA A O 1
ATOM 795 N N . PRO A 1 108 ? -7.341 0.937 -3.953 1.00 90.56 108 PRO A N 1
ATOM 796 C CA . PRO A 1 108 ? -7.959 -0.198 -3.265 1.00 90.56 108 PRO A CA 1
ATOM 797 C C . PRO A 1 108 ? -6.946 -1.168 -2.646 1.00 90.56 108 PRO A C 1
ATOM 799 O O . PRO A 1 108 ? -7.156 -1.667 -1.542 1.00 90.56 108 PRO A O 1
ATOM 802 N N . GLU A 1 109 ? -5.822 -1.406 -3.317 1.00 92.25 109 GLU A N 1
ATOM 803 C CA . GLU A 1 109 ? -4.744 -2.277 -2.854 1.00 92.25 109 GLU A CA 1
ATOM 804 C C . GLU A 1 109 ? -4.060 -1.702 -1.612 1.00 92.25 109 GLU A C 1
ATOM 806 O O . GLU A 1 109 ? -3.851 -2.423 -0.635 1.00 92.25 109 GLU A O 1
ATOM 811 N N . THR A 1 110 ? -3.753 -0.401 -1.607 1.00 93.62 110 THR A N 1
ATOM 812 C CA . THR A 1 110 ? -3.156 0.282 -0.449 1.00 93.62 110 THR A CA 1
ATOM 813 C C . THR A 1 110 ? -4.109 0.274 0.744 1.00 93.62 110 THR A C 1
ATOM 815 O O . THR A 1 110 ? -3.688 -0.001 1.874 1.00 93.62 110 THR A O 1
ATOM 818 N N . ALA A 1 111 ? -5.399 0.521 0.501 1.00 92.94 111 ALA A N 1
ATOM 819 C CA . ALA A 1 111 ? -6.437 0.451 1.523 1.00 92.94 111 ALA A CA 1
ATOM 820 C C . ALA A 1 111 ? -6.546 -0.966 2.111 1.00 92.94 111 ALA A C 1
ATOM 822 O O . ALA A 1 111 ? -6.528 -1.134 3.330 1.00 92.94 111 ALA A O 1
ATOM 823 N N . ALA A 1 112 ? -6.562 -1.997 1.261 1.00 93.06 112 ALA A N 1
ATOM 824 C CA . ALA A 1 112 ? -6.630 -3.394 1.684 1.00 93.06 112 ALA A CA 1
ATOM 825 C C . ALA A 1 112 ? -5.388 -3.835 2.478 1.00 93.06 112 ALA A C 1
ATOM 827 O O . ALA A 1 112 ? -5.518 -4.481 3.519 1.00 93.06 112 ALA A O 1
ATOM 828 N N . ARG A 1 113 ? -4.183 -3.456 2.033 1.00 95.56 113 ARG A N 1
ATOM 829 C CA . ARG A 1 113 ? -2.927 -3.708 2.764 1.00 95.56 113 ARG A CA 1
ATOM 830 C C . ARG A 1 113 ? -2.940 -3.041 4.136 1.00 95.56 113 ARG A C 1
ATOM 832 O O . ARG A 1 113 ? -2.591 -3.674 5.128 1.00 95.56 113 ARG A O 1
ATOM 839 N N . SER A 1 114 ? -3.388 -1.790 4.207 1.00 95.19 114 SER A N 1
ATOM 840 C CA . SER A 1 114 ? -3.494 -1.055 5.471 1.00 95.19 114 SER A CA 1
ATOM 841 C C . SER A 1 114 ? -4.528 -1.680 6.409 1.00 95.19 114 SER A C 1
ATOM 843 O O . SER A 1 114 ? -4.251 -1.861 7.591 1.00 95.19 114 SER A O 1
ATOM 845 N N . PHE A 1 115 ? -5.689 -2.081 5.884 1.00 94.44 115 PHE A N 1
ATOM 846 C CA . PHE A 1 115 ? -6.711 -2.793 6.650 1.00 94.44 115 PHE A CA 1
ATOM 847 C C . PHE A 1 115 ? -6.181 -4.115 7.214 1.00 94.44 115 PHE A C 1
ATOM 849 O O . PHE A 1 115 ? -6.394 -4.410 8.388 1.00 94.44 115 PHE A O 1
ATOM 856 N N . ARG A 1 116 ? -5.426 -4.884 6.419 1.00 96.06 116 ARG A N 1
ATOM 857 C CA . ARG A 1 116 ? -4.783 -6.118 6.887 1.00 96.06 116 ARG A CA 1
ATOM 858 C C . ARG A 1 116 ? -3.853 -5.865 8.074 1.00 96.06 116 ARG A C 1
ATOM 860 O O . ARG A 1 116 ? -3.906 -6.627 9.032 1.00 96.06 116 ARG A O 1
ATOM 867 N N . VAL A 1 117 ? -3.045 -4.803 8.031 1.00 96.81 117 VAL A N 1
ATOM 868 C CA . VAL A 1 117 ? -2.176 -4.416 9.156 1.00 96.81 117 VAL A CA 1
ATOM 869 C C . VAL A 1 117 ? -3.007 -4.126 10.405 1.00 96.81 117 VAL A C 1
ATOM 871 O O . VAL A 1 117 ? -2.708 -4.657 11.468 1.00 96.81 117 VAL A O 1
ATOM 874 N N . LEU A 1 118 ? -4.081 -3.341 10.284 1.00 95.81 118 LEU A N 1
ATOM 875 C CA . LEU A 1 118 ? -4.969 -3.045 11.414 1.00 95.81 118 LEU A CA 1
ATOM 876 C C . LEU A 1 118 ? -5.624 -4.308 11.988 1.00 95.81 118 LEU A C 1
ATOM 878 O O . LEU A 1 118 ? -5.753 -4.423 13.206 1.00 95.81 118 LEU A O 1
ATOM 882 N N . ARG A 1 119 ? -6.008 -5.258 11.127 1.00 95.25 119 ARG A N 1
ATOM 883 C CA . ARG A 1 119 ? -6.614 -6.530 11.540 1.00 95.25 119 ARG A CA 1
ATOM 884 C C . ARG A 1 119 ? -5.618 -7.433 12.266 1.00 95.25 119 ARG A C 1
ATOM 886 O O . ARG A 1 119 ? -5.973 -8.032 13.266 1.00 95.25 119 ARG A O 1
ATOM 893 N N . GLU A 1 120 ? -4.376 -7.524 11.793 1.00 96.06 120 GLU A N 1
ATOM 894 C CA . GLU A 1 120 ? -3.318 -8.311 12.454 1.00 96.06 120 GLU A CA 1
ATOM 895 C C . GLU A 1 120 ? -2.898 -7.742 13.817 1.00 96.06 120 GLU A C 1
ATOM 897 O O . GLU A 1 120 ? -2.322 -8.461 14.630 1.00 96.06 120 GLU A O 1
ATOM 902 N N . LEU A 1 121 ? -3.159 -6.456 14.058 1.00 95.81 121 LEU A N 1
ATOM 903 C CA . LEU A 1 121 ? -2.910 -5.786 15.335 1.00 95.81 121 LEU A CA 1
ATOM 904 C C . LEU A 1 121 ? -4.129 -5.800 16.266 1.00 95.81 121 LEU A C 1
ATOM 906 O O . LEU A 1 121 ? -4.090 -5.142 17.304 1.00 95.81 121 LEU A O 1
ATOM 910 N N . ASP A 1 122 ? -5.204 -6.494 15.881 1.00 94.69 122 ASP A N 1
ATOM 911 C CA . ASP A 1 122 ? -6.475 -6.542 16.609 1.00 94.69 122 ASP A CA 1
ATOM 912 C C . ASP A 1 122 ? -7.048 -5.138 16.906 1.00 94.69 122 ASP A C 1
ATOM 914 O O . ASP A 1 122 ? -7.689 -4.904 17.930 1.00 94.69 122 ASP A O 1
ATOM 918 N N . LEU A 1 123 ? -6.809 -4.167 16.013 1.00 94.81 123 LEU A N 1
ATOM 919 C CA . LEU A 1 123 ? -7.342 -2.802 16.137 1.00 94.81 123 LEU A CA 1
ATOM 920 C C . LEU A 1 123 ? -8.733 -2.669 15.515 1.00 94.81 123 LEU A C 1
ATOM 922 O O . LEU A 1 123 ? -9.516 -1.805 15.912 1.00 94.81 123 LEU A O 1
ATOM 926 N N . VAL A 1 124 ? -9.045 -3.527 14.547 1.00 94.81 124 VAL A N 1
ATOM 927 C CA . VAL A 1 124 ? -10.330 -3.579 13.843 1.00 94.81 124 VAL A CA 1
ATOM 928 C C . VAL A 1 124 ? -10.841 -5.014 13.799 1.00 94.81 124 VAL A C 1
ATOM 930 O O . VAL A 1 124 ? -10.054 -5.959 13.766 1.00 94.81 124 VAL A O 1
ATOM 933 N N . SER A 1 125 ? -12.159 -5.171 13.761 1.00 92.94 125 SER A N 1
ATOM 934 C CA . SER A 1 125 ? -12.831 -6.454 13.562 1.00 92.94 125 SER A CA 1
ATOM 935 C C . SER A 1 125 ? -13.876 -6.351 12.458 1.00 92.94 125 SER A C 1
ATOM 937 O O . SER A 1 125 ? -14.304 -5.248 12.107 1.00 92.94 125 SER A O 1
ATOM 939 N N . GLY A 1 126 ? -14.282 -7.503 11.931 1.00 89.62 126 GLY A N 1
ATOM 940 C CA . GLY A 1 126 ? -15.244 -7.599 10.846 1.00 89.62 126 GLY A CA 1
ATOM 941 C C . GLY A 1 126 ? -14.591 -7.687 9.471 1.00 89.62 126 GLY A C 1
ATOM 942 O O . GLY A 1 126 ? -13.373 -7.580 9.299 1.00 89.62 126 GLY A O 1
ATOM 943 N N . GLU A 1 127 ? -15.433 -7.912 8.470 1.00 86.69 127 GLU A N 1
ATOM 944 C CA . GLU A 1 127 ? -15.020 -8.319 7.137 1.00 86.69 127 GLU A CA 1
ATOM 945 C C . GLU A 1 127 ? -15.619 -7.351 6.124 1.00 86.69 127 GLU A C 1
ATOM 947 O O . GLU A 1 127 ? -16.838 -7.286 6.018 1.00 86.69 127 GLU A O 1
ATOM 952 N N . PRO A 1 128 ? -14.809 -6.646 5.314 1.00 77.44 128 PRO A N 1
ATOM 953 C CA . PRO A 1 128 ? -15.338 -5.655 4.385 1.00 77.44 128 PRO A CA 1
ATOM 954 C C . PRO A 1 128 ? -16.262 -6.230 3.306 1.00 77.44 128 PRO A C 1
ATOM 956 O O . PRO A 1 128 ? -17.046 -5.484 2.740 1.00 77.44 128 PRO A O 1
ATOM 959 N N . ASN A 1 129 ? -16.142 -7.522 2.967 1.00 81.00 129 ASN A N 1
ATOM 960 C CA . ASN A 1 129 ? -16.906 -8.229 1.923 1.00 81.00 129 ASN A CA 1
ATOM 961 C C . ASN A 1 129 ? -17.218 -7.380 0.666 1.00 81.00 129 ASN A C 1
ATOM 963 O O . ASN A 1 129 ? -18.373 -7.115 0.351 1.00 81.00 129 ASN A O 1
ATOM 967 N N . ARG A 1 130 ? -16.182 -6.901 -0.044 1.00 71.44 130 ARG A N 1
ATOM 968 C CA . ARG A 1 130 ? -16.307 -6.005 -1.226 1.00 71.44 130 ARG A CA 1
ATOM 969 C C . ARG A 1 130 ? -17.064 -4.684 -0.978 1.00 71.44 130 ARG A C 1
ATOM 971 O O . ARG A 1 130 ? -17.449 -4.001 -1.924 1.00 71.44 130 ARG A O 1
ATOM 978 N N . GLY A 1 131 ? -17.212 -4.297 0.280 1.00 66.94 131 GLY A N 1
ATOM 979 C CA . GLY A 1 131 ? -17.982 -3.149 0.742 1.00 66.94 131 GLY A CA 1
ATOM 980 C C . GLY A 1 131 ? -19.301 -3.535 1.411 1.00 66.94 131 GLY A C 1
ATOM 981 O O . GLY A 1 131 ? -19.827 -2.716 2.142 1.00 66.94 131 GLY A O 1
ATOM 982 N N . ASP A 1 132 ? -19.822 -4.750 1.234 1.00 72.50 132 ASP A N 1
ATOM 983 C CA . ASP A 1 132 ? -21.138 -5.139 1.771 1.00 72.50 132 ASP A CA 1
ATOM 984 C C . ASP A 1 132 ? -21.084 -5.680 3.208 1.00 72.50 132 ASP A C 1
ATOM 986 O O . ASP A 1 132 ? -22.114 -6.021 3.787 1.00 72.50 132 ASP A O 1
ATOM 990 N N . GLY A 1 133 ? -19.889 -5.815 3.780 1.00 83.75 133 GLY A N 1
ATOM 991 C CA . GLY A 1 133 ? -19.720 -6.250 5.160 1.00 83.75 133 GLY A CA 1
ATOM 992 C C . GLY A 1 133 ? -19.523 -5.087 6.132 1.00 83.75 133 GLY A C 1
ATOM 993 O O . GLY A 1 133 ? -19.422 -3.928 5.727 1.00 83.75 133 GLY A O 1
ATOM 994 N N . ALA A 1 134 ? -19.500 -5.411 7.423 1.00 89.25 134 ALA A N 1
ATOM 995 C CA . ALA A 1 134 ? -19.357 -4.446 8.506 1.00 89.25 134 ALA A CA 1
ATOM 996 C C . ALA A 1 134 ? -17.970 -4.558 9.139 1.00 89.25 134 ALA A C 1
ATOM 998 O O . ALA A 1 134 ? -17.446 -5.661 9.322 1.00 89.25 134 ALA A O 1
ATOM 999 N N . VAL A 1 135 ? -17.383 -3.409 9.459 1.00 93.25 135 VAL A N 1
ATOM 1000 C CA . VAL A 1 135 ? -16.089 -3.296 10.130 1.00 93.25 135 VAL A CA 1
ATOM 1001 C C . VAL A 1 135 ? -16.201 -2.265 11.240 1.00 93.25 135 VAL A C 1
ATOM 1003 O O . VAL A 1 135 ? -16.730 -1.178 11.026 1.00 93.25 135 VAL A O 1
ATOM 1006 N N . GLY A 1 136 ? -15.635 -2.577 12.402 1.00 91.31 136 GLY A N 1
ATOM 1007 C CA . GLY A 1 136 ? -15.562 -1.653 13.529 1.00 91.31 136 GLY A CA 1
ATOM 1008 C C . GLY A 1 136 ? -14.200 -1.670 14.211 1.00 91.31 136 GLY A C 1
ATOM 1009 O O . GLY A 1 136 ? -13.495 -2.683 14.211 1.00 91.31 136 GLY A O 1
ATOM 1010 N N . VAL A 1 137 ? -13.828 -0.540 14.812 1.00 92.75 137 VAL A N 1
ATOM 1011 C CA . VAL A 1 137 ? -12.640 -0.431 15.672 1.00 92.75 137 VAL A CA 1
ATOM 1012 C C . VAL A 1 137 ? -12.918 -1.095 17.021 1.00 92.75 137 VAL A C 1
ATOM 1014 O O . VAL A 1 137 ? -13.910 -0.780 17.673 1.00 92.75 137 VAL A O 1
ATOM 1017 N N . VAL A 1 138 ? -12.029 -1.993 17.452 1.00 92.75 138 VAL A N 1
ATOM 1018 C CA . VAL A 1 138 ? -12.195 -2.785 18.690 1.00 92.75 138 VAL A CA 1
ATOM 1019 C C . VAL A 1 138 ? -11.159 -2.480 19.767 1.00 92.75 138 VAL A C 1
ATOM 1021 O O . VAL A 1 138 ? -11.356 -2.842 20.924 1.00 92.75 138 VAL A O 1
ATOM 1024 N N . SER A 1 139 ? -10.082 -1.776 19.420 1.00 85.12 139 SER A N 1
ATOM 1025 C CA . SER A 1 139 ? -9.067 -1.326 20.370 1.00 85.12 139 SER A CA 1
ATOM 1026 C C . SER A 1 139 ? -8.599 0.081 20.031 1.00 85.12 139 SER A C 1
ATOM 1028 O O . SER A 1 139 ? -8.484 0.446 18.862 1.00 85.12 139 SER A O 1
ATOM 1030 N N . SER A 1 140 ? -8.314 0.869 21.070 1.00 78.25 140 SER A N 1
ATOM 1031 C CA . SER A 1 140 ? -7.755 2.216 20.946 1.00 78.25 140 SER A CA 1
ATOM 1032 C C . SER A 1 140 ? -6.365 2.382 21.545 1.00 78.25 140 SER A C 1
ATOM 1034 O O . SER A 1 140 ? -5.895 3.512 21.692 1.00 78.25 140 SER A O 1
ATOM 1036 N N . GLU A 1 141 ? -5.717 1.280 21.911 1.00 79.44 141 GLU A N 1
ATOM 1037 C CA . GLU A 1 141 ? -4.379 1.310 22.487 1.00 79.44 141 GLU A CA 1
ATOM 1038 C C . GLU A 1 141 ? -3.322 1.625 21.424 1.00 79.44 141 GLU A C 1
ATOM 1040 O O . GLU A 1 141 ? -3.345 1.109 20.302 1.00 79.44 141 GLU A O 1
ATOM 1045 N N . GLY A 1 142 ? -2.369 2.488 21.786 1.00 72.69 142 GLY A N 1
ATOM 1046 C CA . GLY A 1 142 ? -1.218 2.778 20.940 1.00 72.69 142 GLY A CA 1
ATOM 1047 C C . GLY A 1 142 ? -0.437 1.495 20.675 1.00 72.69 142 GLY A C 1
ATOM 1048 O O . GLY A 1 142 ? 0.135 0.919 21.596 1.00 72.69 142 GLY A O 1
ATOM 1049 N N . THR A 1 143 ? -0.425 1.051 19.419 1.00 84.38 143 THR A N 1
ATOM 1050 C CA . THR A 1 143 ? 0.179 -0.223 19.022 1.00 84.38 143 THR A CA 1
ATOM 1051 C C . THR A 1 143 ? 1.345 0.008 18.074 1.00 84.38 143 THR A C 1
ATOM 1053 O O . THR A 1 143 ? 1.254 0.799 17.134 1.00 84.38 143 THR A O 1
ATOM 1056 N N . ASP A 1 144 ? 2.451 -0.692 18.321 1.00 92.19 144 ASP A N 1
ATOM 1057 C CA . ASP A 1 144 ? 3.588 -0.701 17.409 1.00 92.19 144 ASP A CA 1
ATOM 1058 C C . ASP A 1 144 ? 3.279 -1.536 16.159 1.00 92.19 144 ASP A C 1
ATOM 1060 O O . ASP A 1 144 ? 2.980 -2.729 16.258 1.00 92.19 144 ASP A O 1
ATOM 1064 N N . LEU A 1 145 ? 3.365 -0.905 14.983 1.00 94.25 145 LEU A N 1
ATOM 1065 C CA . LEU A 1 145 ? 3.051 -1.547 13.705 1.00 94.25 145 LEU A CA 1
ATOM 1066 C C . LEU A 1 145 ? 4.010 -2.692 13.366 1.00 94.25 145 LEU A C 1
ATOM 1068 O O . LEU A 1 145 ? 3.604 -3.612 12.662 1.00 94.25 145 LEU A O 1
ATOM 1072 N N . GLU A 1 146 ? 5.232 -2.695 13.910 1.00 94.88 146 GLU A N 1
ATOM 1073 C CA . GLU A 1 146 ? 6.206 -3.779 13.688 1.00 94.88 146 GLU A CA 1
ATOM 1074 C C . GLU A 1 146 ? 5.727 -5.136 14.230 1.00 94.88 146 GLU A C 1
ATOM 1076 O O . GLU A 1 146 ? 6.237 -6.190 13.846 1.00 94.88 146 GLU A O 1
ATOM 1081 N N . ARG A 1 147 ? 4.703 -5.148 15.094 1.00 95.62 147 ARG A N 1
ATOM 1082 C CA . ARG A 1 147 ? 4.056 -6.386 15.546 1.00 95.62 147 ARG A CA 1
ATOM 1083 C C . ARG A 1 147 ? 3.263 -7.079 14.434 1.00 95.62 147 ARG A C 1
ATOM 1085 O O . ARG A 1 147 ? 3.099 -8.296 14.496 1.00 95.62 147 ARG A O 1
ATOM 1092 N N . SER A 1 148 ? 2.811 -6.351 13.410 1.00 97.00 148 SER A N 1
ATOM 1093 C CA . SER A 1 148 ? 2.150 -6.942 12.242 1.00 97.00 148 SER A CA 1
ATOM 1094 C C . SER A 1 148 ? 3.187 -7.593 11.329 1.00 97.00 148 SER A C 1
ATOM 1096 O O . SER A 1 148 ? 4.201 -6.995 10.962 1.00 97.00 148 SER A O 1
ATOM 1098 N N . ALA A 1 149 ? 2.933 -8.844 10.946 1.00 97.50 149 ALA A N 1
ATOM 1099 C CA . ALA A 1 149 ? 3.768 -9.543 9.976 1.00 97.50 149 ALA A CA 1
ATOM 1100 C C . ALA A 1 149 ? 3.609 -8.929 8.579 1.00 97.50 149 ALA A C 1
ATOM 1102 O O . ALA A 1 149 ? 4.595 -8.784 7.861 1.00 97.50 149 ALA A O 1
ATOM 1103 N N . ALA A 1 150 ? 2.392 -8.512 8.218 1.00 97.00 150 ALA A N 1
ATOM 1104 C CA . ALA A 1 150 ? 2.125 -7.821 6.966 1.00 97.00 150 ALA A CA 1
ATOM 1105 C C . ALA A 1 150 ? 2.862 -6.482 6.882 1.00 97.00 150 ALA A C 1
ATOM 1107 O O . ALA A 1 150 ? 3.485 -6.213 5.863 1.00 97.00 150 ALA A O 1
ATOM 1108 N N . PHE A 1 151 ? 2.844 -5.662 7.940 1.00 96.94 151 PHE A N 1
ATOM 1109 C CA . PHE A 1 151 ? 3.535 -4.369 7.922 1.00 96.94 151 PHE A CA 1
ATOM 1110 C C . PHE A 1 151 ? 5.042 -4.522 7.681 1.00 96.94 151 PHE A C 1
ATOM 1112 O O . PHE A 1 151 ? 5.601 -3.804 6.851 1.00 96.94 151 PHE A O 1
ATOM 1119 N N . ARG A 1 152 ? 5.675 -5.500 8.342 1.00 97.12 152 ARG A N 1
ATOM 1120 C CA . ARG A 1 152 ? 7.086 -5.840 8.113 1.00 97.12 152 ARG A CA 1
ATOM 1121 C C . ARG A 1 152 ? 7.329 -6.315 6.687 1.00 97.12 152 ARG A C 1
ATOM 1123 O O . ARG A 1 152 ? 8.143 -5.720 6.000 1.00 97.12 152 ARG A O 1
ATOM 1130 N N . ALA A 1 153 ? 6.544 -7.279 6.204 1.00 96.88 153 ALA A N 1
ATOM 1131 C CA . ALA A 1 153 ? 6.679 -7.794 4.841 1.00 96.88 153 ALA A CA 1
ATOM 1132 C C . ALA A 1 153 ? 6.541 -6.693 3.775 1.00 96.88 153 ALA A C 1
ATOM 1134 O O . ALA A 1 153 ? 7.312 -6.650 2.825 1.00 96.88 153 ALA A O 1
ATOM 1135 N N . TYR A 1 154 ? 5.593 -5.770 3.947 1.00 95.38 154 TYR A N 1
ATOM 1136 C CA . TYR A 1 154 ? 5.415 -4.632 3.045 1.00 95.38 154 TYR A CA 1
ATOM 1137 C C . TYR A 1 1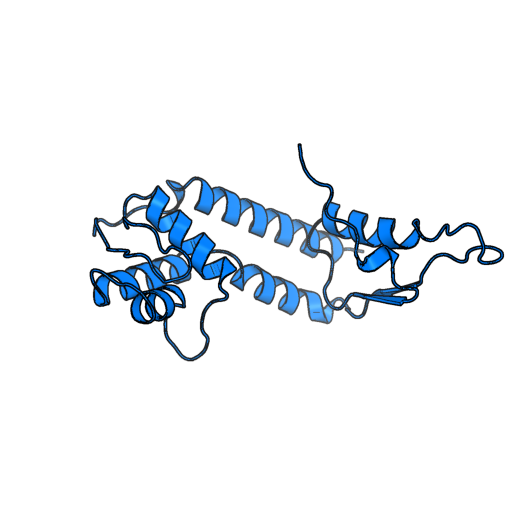54 ? 6.563 -3.622 3.120 1.00 95.38 154 TYR A C 1
ATOM 1139 O O . TYR A 1 154 ? 6.931 -3.039 2.102 1.00 95.38 154 TYR A O 1
ATOM 1147 N N . SER A 1 155 ? 7.121 -3.407 4.312 1.00 94.25 155 SER A N 1
ATOM 1148 C CA . SER A 1 155 ? 8.281 -2.533 4.500 1.00 94.25 155 SER A CA 1
ATOM 1149 C C . SER A 1 155 ? 9.538 -3.140 3.875 1.00 94.25 155 SER A C 1
ATOM 1151 O O . SER A 1 155 ? 10.292 -2.430 3.211 1.00 94.25 155 SER A O 1
ATOM 1153 N N . ASP A 1 156 ? 9.719 -4.452 4.026 1.00 95.19 156 ASP A N 1
ATOM 1154 C CA . ASP A 1 156 ? 10.812 -5.210 3.421 1.00 95.19 156 ASP A CA 1
ATOM 1155 C C . ASP A 1 156 ? 10.702 -5.185 1.890 1.00 95.19 156 ASP A C 1
ATOM 1157 O O . ASP A 1 156 ? 11.660 -4.809 1.221 1.00 95.19 156 ASP A O 1
ATOM 1161 N N . GLU A 1 157 ? 9.520 -5.459 1.327 1.00 92.75 157 GLU A N 1
ATOM 1162 C CA . GLU A 1 157 ? 9.273 -5.423 -0.125 1.00 92.75 157 GLU A CA 1
ATOM 1163 C C . GLU A 1 157 ? 9.539 -4.031 -0.728 1.00 92.75 157 GLU A C 1
ATOM 1165 O O . GLU A 1 157 ? 10.164 -3.903 -1.789 1.00 92.75 157 GLU A O 1
ATOM 1170 N N . LEU A 1 158 ? 9.105 -2.967 -0.042 1.00 93.00 158 LEU A N 1
ATOM 1171 C CA . LEU A 1 158 ? 9.394 -1.595 -0.455 1.00 93.00 158 LEU A CA 1
ATOM 1172 C C . LEU A 1 158 ? 10.903 -1.308 -0.406 1.00 93.00 158 LEU A C 1
ATOM 1174 O O . LEU A 1 158 ? 11.441 -0.745 -1.359 1.00 93.00 158 LEU A O 1
ATOM 1178 N N . SER A 1 159 ? 11.589 -1.719 0.662 1.00 93.38 159 SER A N 1
ATOM 1179 C CA . SER A 1 159 ? 13.038 -1.542 0.822 1.00 93.38 159 SER A CA 1
ATOM 1180 C C . SER A 1 159 ? 13.832 -2.295 -0.249 1.00 93.38 159 SER A C 1
ATOM 1182 O O . SER A 1 159 ? 14.724 -1.725 -0.878 1.00 93.38 159 SER A O 1
ATOM 1184 N N . GLU A 1 160 ? 13.485 -3.554 -0.522 1.00 92.31 160 GLU A N 1
ATOM 1185 C CA . GLU A 1 160 ? 14.103 -4.363 -1.577 1.00 92.31 160 GLU A CA 1
ATOM 1186 C C . GLU A 1 160 ? 13.935 -3.712 -2.949 1.00 92.31 160 GLU A C 1
ATOM 1188 O O . GLU A 1 160 ? 14.893 -3.609 -3.721 1.00 92.31 160 GLU A O 1
ATOM 1193 N N . THR A 1 161 ? 12.734 -3.211 -3.234 1.00 90.81 161 THR A N 1
ATOM 1194 C CA . THR A 1 161 ? 12.450 -2.524 -4.492 1.00 90.81 161 THR A CA 1
ATOM 1195 C C . THR A 1 161 ? 13.248 -1.227 -4.632 1.00 90.81 161 THR A C 1
ATOM 1197 O O . THR A 1 161 ? 13.817 -0.954 -5.693 1.00 90.81 161 THR A O 1
ATOM 1200 N N . GLN A 1 162 ? 13.316 -0.423 -3.569 1.00 92.00 162 GLN A N 1
ATOM 1201 C CA . GLN A 1 162 ? 14.107 0.809 -3.547 1.00 92.00 162 GLN A CA 1
ATOM 1202 C C . GLN A 1 162 ? 15.580 0.509 -3.829 1.00 92.00 162 GLN A C 1
ATOM 1204 O O . GLN A 1 162 ? 16.164 1.099 -4.737 1.00 92.00 162 GLN A O 1
ATOM 1209 N N . GLN A 1 163 ? 16.149 -0.481 -3.138 1.00 91.56 163 GLN A N 1
ATOM 1210 C CA . GLN A 1 163 ? 17.529 -0.911 -3.355 1.00 91.56 163 GLN A CA 1
ATOM 1211 C C . GLN A 1 163 ? 17.766 -1.407 -4.784 1.00 91.56 163 GLN A C 1
ATOM 1213 O O . GLN A 1 163 ? 18.809 -1.116 -5.370 1.00 91.56 163 GLN A O 1
ATOM 1218 N N . TYR A 1 164 ? 16.821 -2.152 -5.363 1.00 90.31 164 TYR A N 1
ATOM 1219 C CA . TYR A 1 164 ? 16.926 -2.630 -6.740 1.00 90.31 164 TYR A CA 1
ATOM 1220 C C . TYR A 1 164 ? 17.005 -1.467 -7.738 1.00 90.31 164 TYR A C 1
ATOM 1222 O O . TYR A 1 164 ? 17.900 -1.434 -8.585 1.00 90.31 164 TYR A O 1
ATOM 1230 N N . LEU A 1 165 ? 16.107 -0.488 -7.615 1.00 87.44 165 LEU A N 1
ATOM 1231 C CA . LEU A 1 165 ? 16.058 0.673 -8.505 1.00 87.44 165 LEU A CA 1
ATOM 1232 C C . LEU A 1 165 ? 17.250 1.621 -8.306 1.00 87.44 165 LEU A C 1
ATOM 1234 O O . LEU A 1 165 ? 17.761 2.172 -9.279 1.00 87.44 165 LEU A O 1
ATOM 1238 N N . GLU A 1 166 ? 17.733 1.787 -7.075 1.00 86.44 166 GLU A N 1
ATOM 1239 C CA . GLU A 1 166 ? 18.919 2.597 -6.777 1.00 86.44 166 GLU A CA 1
ATOM 1240 C C . GLU A 1 166 ? 20.206 1.973 -7.321 1.00 86.44 166 GLU A C 1
ATOM 1242 O O . GLU A 1 166 ? 21.034 2.688 -7.882 1.00 86.44 166 GLU A O 1
ATOM 1247 N N . ARG A 1 167 ? 20.365 0.646 -7.241 1.00 83.38 167 ARG A N 1
ATOM 1248 C CA . ARG A 1 167 ? 21.525 -0.050 -7.828 1.00 83.38 167 ARG A CA 1
ATOM 1249 C C . ARG A 1 167 ? 21.587 0.098 -9.348 1.00 83.38 167 ARG A C 1
ATOM 1251 O O . ARG A 1 167 ? 22.681 0.137 -9.893 1.00 83.38 167 ARG A O 1
ATOM 1258 N N . ARG A 1 168 ? 20.445 0.232 -10.034 1.00 70.81 168 ARG A N 1
ATOM 1259 C CA . ARG A 1 168 ? 20.400 0.478 -11.490 1.00 70.81 168 ARG A CA 1
ATOM 1260 C C . ARG A 1 168 ? 20.747 1.914 -11.894 1.00 70.81 168 ARG A C 1
ATOM 1262 O O . ARG A 1 168 ? 20.947 2.143 -13.079 1.00 70.81 168 ARG A O 1
ATOM 1269 N N . LYS A 1 169 ? 20.835 2.861 -10.949 1.00 59.09 169 LYS A N 1
ATOM 1270 C CA . LYS A 1 169 ? 21.360 4.216 -11.213 1.00 59.09 169 LYS A CA 1
ATOM 1271 C C . LYS A 1 169 ? 22.882 4.254 -11.349 1.00 59.09 169 LYS A C 1
ATOM 1273 O O . LYS A 1 169 ? 23.412 5.277 -11.767 1.00 59.09 169 LYS A O 1
ATOM 1278 N N . GLN A 1 170 ? 23.591 3.205 -10.929 1.00 36.56 170 GLN A N 1
ATOM 1279 C CA . GLN A 1 170 ? 25.046 3.149 -11.036 1.00 36.56 170 GLN A CA 1
ATOM 1280 C C . GLN A 1 170 ? 25.426 2.437 -12.346 1.00 36.56 170 GLN A C 1
ATOM 1282 O O . GLN A 1 170 ? 25.079 1.262 -12.486 1.00 36.56 170 GLN A O 1
ATOM 1287 N N . PRO A 1 171 ? 26.068 3.130 -13.307 1.00 39.91 171 PRO A N 1
ATOM 1288 C CA . PRO A 1 171 ? 26.623 2.502 -14.505 1.00 39.91 171 PRO A CA 1
ATOM 1289 C C . PRO A 1 171 ? 27.808 1.581 -14.190 1.00 39.91 171 PRO A C 1
ATOM 1291 O O . PRO A 1 171 ? 28.528 1.842 -13.196 1.00 39.91 171 PRO A O 1
#

pLDDT: mean 82.4, std 15.57, range [33.84, 97.5]